Protein AF-A0A7S2Y1Q9-F1 (afdb_monomer_lite)

Radius of gyration: 19.97 Å; chains: 1; bounding box: 45×16×71 Å

Structure (mmCIF, N/CA/C/O backbone):
data_AF-A0A7S2Y1Q9-F1
#
_entry.id   AF-A0A7S2Y1Q9-F1
#
loop_
_atom_site.group_PDB
_atom_site.id
_atom_site.type_symbol
_atom_site.label_atom_id
_atom_site.label_alt_id
_atom_site.label_comp_id
_atom_site.label_asym_id
_atom_site.label_entity_id
_atom_site.label_seq_id
_atom_site.pdbx_PDB_ins_code
_atom_site.Cartn_x
_atom_site.Cartn_y
_atom_site.Cartn_z
_atom_site.occupancy
_atom_site.B_iso_or_equiv
_atom_site.auth_seq_id
_atom_site.auth_comp_id
_atom_site.auth_asym_id
_atom_site.auth_atom_id
_atom_site.pdbx_PDB_model_num
ATOM 1 N N . MET A 1 1 ? -6.108 5.272 -8.005 1.00 45.16 1 MET A N 1
ATOM 2 C CA . MET A 1 1 ? -6.676 5.327 -6.638 1.00 45.16 1 MET A CA 1
ATOM 3 C C . MET A 1 1 ? -7.245 3.971 -6.220 1.00 45.16 1 MET A C 1
ATOM 5 O O . MET A 1 1 ? -7.273 3.698 -5.030 1.00 45.16 1 MET A O 1
ATOM 9 N N . ASP A 1 2 ? -7.563 3.082 -7.168 1.00 56.47 2 ASP A N 1
ATOM 10 C CA . ASP A 1 2 ? -8.204 1.782 -6.901 1.00 56.47 2 ASP A CA 1
ATOM 11 C C . ASP A 1 2 ? -7.342 0.777 -6.127 1.00 56.47 2 ASP A C 1
ATOM 13 O O . ASP A 1 2 ? -7.858 0.022 -5.314 1.00 56.47 2 ASP A O 1
ATOM 17 N N . ARG A 1 3 ? -6.013 0.810 -6.292 1.00 63.16 3 ARG A N 1
ATOM 18 C CA . ARG A 1 3 ? -5.103 -0.105 -5.576 1.00 63.16 3 ARG A CA 1
ATOM 19 C C . ARG A 1 3 ? -5.053 0.155 -4.063 1.00 63.16 3 ARG A C 1
ATOM 21 O O . ARG A 1 3 ? -4.919 -0.774 -3.287 1.00 63.16 3 ARG A O 1
ATOM 28 N N . VAL A 1 4 ? -5.230 1.413 -3.649 1.00 66.00 4 VAL A N 1
ATOM 29 C CA . VAL A 1 4 ? -5.287 1.790 -2.225 1.00 66.00 4 VAL A CA 1
ATOM 30 C C . VAL A 1 4 ? -6.596 1.328 -1.597 1.00 66.00 4 VAL A C 1
ATOM 32 O O . VAL A 1 4 ? -6.603 0.888 -0.456 1.00 66.00 4 VAL A O 1
ATOM 35 N N . LEU A 1 5 ? -7.698 1.412 -2.345 1.00 70.25 5 LEU A N 1
ATOM 36 C CA . LEU A 1 5 ? -8.992 0.908 -1.894 1.00 70.25 5 LEU A CA 1
ATOM 37 C C . LEU A 1 5 ? -8.970 -0.618 -1.761 1.00 70.25 5 LEU A C 1
ATOM 39 O O . LEU A 1 5 ? -9.430 -1.118 -0.744 1.00 70.25 5 LEU A O 1
ATOM 43 N N . ALA A 1 6 ? -8.358 -1.330 -2.714 1.00 73.94 6 ALA A N 1
ATOM 44 C CA . ALA A 1 6 ? -8.174 -2.779 -2.637 1.00 73.94 6 ALA A CA 1
ATOM 45 C C . ALA A 1 6 ? -7.308 -3.203 -1.434 1.00 73.94 6 ALA A C 1
ATOM 47 O O . ALA A 1 6 ? -7.670 -4.136 -0.724 1.00 73.94 6 ALA A O 1
ATOM 48 N N . ASP A 1 7 ? -6.213 -2.488 -1.152 1.00 68.62 7 ASP A N 1
ATOM 49 C CA . ASP A 1 7 ? -5.373 -2.750 0.028 1.00 68.62 7 ASP A CA 1
ATOM 50 C C . ASP A 1 7 ? -6.114 -2.460 1.343 1.00 68.62 7 ASP A C 1
ATOM 52 O O . ASP A 1 7 ? -5.999 -3.214 2.310 1.00 68.62 7 ASP A O 1
ATOM 56 N N . VAL A 1 8 ? -6.894 -1.374 1.395 1.00 74.94 8 VAL A N 1
ATOM 57 C CA . VAL A 1 8 ? -7.740 -1.048 2.555 1.00 74.94 8 VAL A CA 1
ATOM 58 C C . VAL A 1 8 ? -8.822 -2.105 2.746 1.00 74.94 8 VAL A C 1
ATOM 60 O O . VAL A 1 8 ? -9.067 -2.518 3.872 1.00 74.94 8 VAL A O 1
ATOM 63 N N . GLU A 1 9 ? -9.457 -2.574 1.678 1.00 78.62 9 GLU A N 1
ATOM 64 C CA . GLU A 1 9 ? -10.486 -3.609 1.746 1.00 78.62 9 GLU A CA 1
ATOM 65 C C . GLU A 1 9 ? -9.900 -4.958 2.186 1.00 78.62 9 GLU A C 1
ATOM 67 O O . GLU A 1 9 ? -10.441 -5.589 3.092 1.00 78.62 9 GLU A O 1
ATOM 72 N N . ALA A 1 10 ? -8.740 -5.352 1.655 1.00 76.81 10 ALA A N 1
ATOM 73 C CA . ALA A 1 10 ? -8.049 -6.575 2.057 1.00 76.81 10 ALA A CA 1
ATOM 74 C C . ALA A 1 10 ? -7.586 -6.542 3.526 1.00 76.81 10 ALA A C 1
ATOM 76 O O . ALA A 1 10 ? -7.704 -7.536 4.241 1.00 76.81 10 ALA A O 1
ATOM 77 N N . ALA A 1 11 ? -7.071 -5.402 3.997 1.00 74.75 11 ALA A N 1
ATOM 78 C CA . ALA A 1 11 ? -6.527 -5.280 5.348 1.00 74.75 11 ALA A CA 1
ATOM 79 C C . ALA A 1 11 ? -7.579 -4.945 6.418 1.00 74.75 11 ALA A C 1
ATOM 81 O O . ALA A 1 11 ? -7.491 -5.424 7.549 1.00 74.75 11 ALA A O 1
ATOM 82 N N . CYS A 1 12 ? -8.552 -4.097 6.084 1.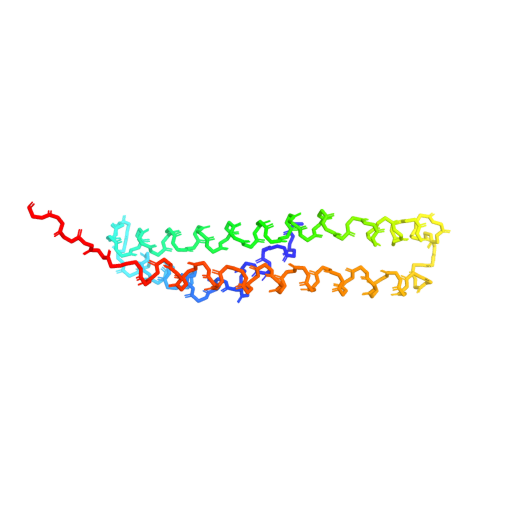00 82.56 12 CYS A N 1
ATOM 83 C CA . CYS A 1 12 ? -9.542 -3.554 7.014 1.00 82.56 12 CYS A CA 1
ATOM 84 C C . CYS A 1 12 ? -10.933 -4.188 6.842 1.00 82.56 12 CYS A C 1
ATOM 86 O O . CYS A 1 12 ? -11.825 -3.887 7.639 1.00 82.56 12 CYS A O 1
ATOM 88 N N . GLY A 1 13 ? -11.130 -5.070 5.851 1.00 83.00 13 GLY A N 1
ATOM 89 C CA . GLY A 1 13 ? -12.421 -5.668 5.486 1.00 83.00 13 GLY A CA 1
ATOM 90 C C . GLY A 1 13 ? -13.190 -6.252 6.669 1.00 83.00 13 GLY A C 1
ATOM 91 O O . GLY A 1 13 ? -14.349 -5.910 6.873 1.00 83.00 13 GLY A O 1
ATOM 92 N N . ASN A 1 14 ? -12.512 -6.994 7.548 1.00 81.69 14 ASN A N 1
ATOM 93 C CA . ASN A 1 14 ? -13.123 -7.561 8.757 1.00 81.69 14 ASN A CA 1
ATOM 94 C C . ASN A 1 14 ? -13.717 -6.509 9.716 1.00 81.69 14 ASN A C 1
ATOM 96 O O . ASN A 1 14 ? -14.696 -6.778 10.408 1.00 81.69 14 ASN A O 1
ATOM 100 N N . ILE A 1 15 ? -13.102 -5.327 9.831 1.00 80.62 15 ILE A N 1
ATOM 101 C CA . ILE A 1 15 ? -13.584 -4.249 10.714 1.00 80.62 15 ILE A CA 1
ATOM 102 C C . ILE A 1 15 ? -14.685 -3.454 9.997 1.00 80.62 15 ILE A C 1
ATOM 104 O O . ILE A 1 15 ? -15.651 -3.027 10.629 1.00 80.62 15 ILE A O 1
ATOM 108 N N . ILE A 1 16 ? -14.572 -3.312 8.672 1.00 84.62 16 ILE A N 1
ATOM 109 C CA . ILE A 1 16 ? -15.594 -2.706 7.811 1.00 84.62 16 ILE A CA 1
ATOM 110 C C . ILE A 1 16 ? -16.893 -3.520 7.860 1.00 84.62 16 ILE A C 1
ATOM 112 O O . ILE A 1 16 ? -17.958 -2.929 8.021 1.00 84.62 16 ILE A O 1
ATOM 116 N N . GLU A 1 17 ? -16.822 -4.849 7.768 1.00 85.94 17 GLU A N 1
ATOM 117 C CA . GLU A 1 17 ? -17.985 -5.738 7.892 1.00 85.94 17 GLU A CA 1
ATOM 118 C C . GLU A 1 17 ? -18.639 -5.610 9.267 1.00 85.94 17 GLU A C 1
ATOM 120 O O . GLU A 1 17 ? -19.819 -5.295 9.349 1.00 85.94 17 GLU A O 1
ATOM 125 N N . LYS A 1 18 ? -17.862 -5.684 10.354 1.00 84.75 18 LYS A N 1
ATOM 126 C CA . LYS A 1 18 ? -18.392 -5.474 11.714 1.00 84.75 18 LYS A CA 1
ATOM 127 C C . LYS A 1 18 ? -19.074 -4.119 11.881 1.00 84.75 18 LYS A C 1
ATOM 129 O O . LYS A 1 18 ? -20.069 -4.007 12.595 1.00 84.75 18 LYS A O 1
ATOM 134 N N . PHE A 1 19 ? -18.530 -3.073 11.262 1.00 82.81 19 PHE A N 1
ATOM 135 C CA . PHE A 1 19 ? -19.142 -1.751 11.285 1.00 82.81 19 PHE A CA 1
ATOM 136 C C . PHE A 1 19 ? -20.468 -1.720 10.512 1.00 82.81 19 PHE A C 1
ATOM 138 O O . PHE A 1 19 ? -21.439 -1.160 11.025 1.00 82.81 19 PHE A O 1
ATOM 145 N N . LYS A 1 20 ? -20.528 -2.347 9.328 1.00 85.19 20 LYS A N 1
ATOM 146 C CA . LYS A 1 20 ? -21.767 -2.504 8.549 1.00 85.19 20 LYS A CA 1
ATOM 147 C C . LYS A 1 20 ? -22.826 -3.254 9.355 1.00 85.19 20 LYS A C 1
ATOM 149 O O . LYS A 1 20 ? -23.899 -2.700 9.577 1.00 85.19 20 LYS A O 1
ATOM 154 N N . ASP A 1 21 ? -22.476 -4.413 9.907 1.00 86.38 21 ASP A N 1
ATOM 155 C CA . ASP A 1 21 ? -23.365 -5.230 10.739 1.00 86.38 21 ASP A CA 1
ATOM 156 C C . ASP A 1 21 ? -23.891 -4.444 11.948 1.00 86.38 21 ASP A C 1
ATOM 158 O O . ASP A 1 21 ? -25.061 -4.552 12.324 1.00 86.38 21 ASP A O 1
ATOM 162 N N . CYS A 1 22 ? -23.040 -3.609 12.554 1.00 83.00 22 CYS A N 1
ATOM 163 C CA . CYS A 1 22 ? -23.412 -2.764 13.686 1.00 83.00 22 CYS A CA 1
ATOM 164 C C . CYS A 1 22 ? -24.471 -1.722 13.306 1.00 83.00 22 CYS A C 1
ATOM 166 O O . CYS A 1 22 ? -25.419 -1.516 14.066 1.00 83.00 22 CYS A O 1
ATOM 168 N N . ILE A 1 23 ? -24.326 -1.071 12.148 1.00 82.38 23 ILE A N 1
ATOM 169 C CA . ILE A 1 23 ? -25.298 -0.086 11.655 1.00 82.38 23 ILE A CA 1
ATOM 170 C C . ILE A 1 23 ? -26.612 -0.774 11.277 1.00 82.38 23 ILE A C 1
ATOM 17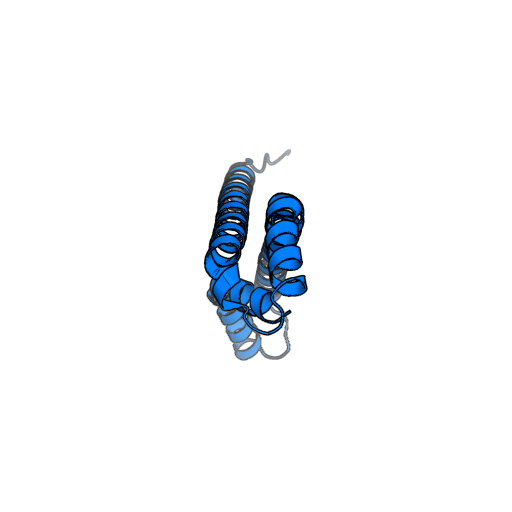2 O O . ILE A 1 23 ? -27.683 -0.297 11.652 1.00 82.38 23 ILE A O 1
ATOM 176 N N . GLU A 1 24 ? -26.531 -1.902 10.571 1.00 83.69 24 GLU A N 1
ATOM 177 C CA . GLU A 1 24 ? -27.700 -2.668 10.133 1.00 83.69 24 GLU A CA 1
ATOM 178 C C . GLU A 1 24 ? -28.511 -3.201 11.322 1.00 83.69 24 GLU A C 1
ATOM 180 O O . GLU A 1 24 ? -29.740 -3.134 11.316 1.00 83.69 24 GLU A O 1
ATOM 185 N N . SER A 1 25 ? -27.835 -3.643 12.386 1.00 78.69 25 SER A N 1
ATOM 186 C CA . SER A 1 25 ? -28.478 -4.229 13.570 1.00 78.69 25 SER A CA 1
ATOM 187 C C . SER A 1 25 ? -29.063 -3.203 14.547 1.00 78.69 25 SER A C 1
ATOM 189 O O . SER A 1 25 ? -29.967 -3.541 15.309 1.00 78.69 25 SER A O 1
ATOM 191 N N . ASN A 1 26 ? -28.559 -1.962 14.573 1.00 66.00 26 ASN A N 1
ATOM 192 C CA . ASN A 1 26 ? -28.973 -0.952 15.563 1.00 66.00 26 ASN A CA 1
ATOM 193 C C . ASN A 1 26 ? -29.928 0.118 15.011 1.00 66.00 26 ASN A C 1
ATOM 195 O O . ASN A 1 26 ? -30.362 0.996 15.767 1.00 66.00 26 ASN A O 1
ATOM 199 N N . GLY A 1 27 ? -30.260 0.074 13.714 1.00 59.94 27 GLY A N 1
ATOM 200 C CA . GLY A 1 27 ? -30.929 1.188 13.039 1.00 59.94 27 GLY A CA 1
ATOM 201 C C . GLY A 1 27 ? -30.109 2.481 13.167 1.00 59.94 27 GLY A C 1
ATOM 202 O O . GLY A 1 27 ? -29.022 2.493 13.731 1.00 59.94 27 GLY A O 1
ATOM 203 N N . ASN A 1 28 ? -30.617 3.618 12.691 1.00 57.69 28 ASN A N 1
ATOM 204 C CA . ASN A 1 28 ? -29.905 4.914 12.724 1.00 57.69 28 ASN A CA 1
ATOM 205 C C . ASN A 1 28 ? -29.439 5.416 14.117 1.00 57.69 28 ASN A C 1
ATOM 207 O O . ASN A 1 28 ? -28.839 6.487 14.227 1.00 57.69 28 ASN A O 1
ATOM 211 N N . THR A 1 29 ? -29.698 4.677 15.193 1.00 59.19 29 THR A N 1
ATOM 212 C CA . THR A 1 29 ? -29.105 4.880 16.511 1.00 59.19 29 THR A CA 1
ATOM 213 C C . THR A 1 29 ? -27.644 4.428 16.499 1.00 59.19 29 THR A C 1
ATOM 215 O O . THR A 1 29 ? -27.346 3.243 16.615 1.00 59.19 29 THR A O 1
ATOM 218 N N . MET A 1 30 ? -26.708 5.381 16.388 1.00 59.94 30 MET A N 1
ATOM 219 C CA . MET A 1 30 ? -25.275 5.117 16.567 1.00 59.94 30 MET A CA 1
ATOM 220 C C . MET A 1 30 ? -25.005 4.645 18.001 1.00 59.94 30 MET A C 1
ATOM 222 O O . MET A 1 30 ? -24.709 5.439 18.897 1.00 59.94 30 MET A O 1
ATOM 226 N N . ALA A 1 31 ? -25.120 3.338 18.234 1.00 66.06 31 ALA A N 1
ATOM 227 C CA . ALA A 1 31 ? -24.654 2.714 19.457 1.00 66.06 31 ALA A CA 1
ATOM 228 C C . ALA A 1 31 ? -23.169 3.060 19.642 1.00 66.06 31 ALA A C 1
ATOM 230 O O . ALA A 1 31 ? -22.412 3.124 18.670 1.00 66.06 31 ALA A O 1
ATOM 231 N N . LYS A 1 32 ? -22.732 3.274 20.892 1.00 71.81 32 LYS A N 1
ATOM 232 C CA . LYS A 1 32 ? -21.322 3.574 21.221 1.00 71.81 32 LYS A CA 1
ATOM 233 C C . LYS A 1 32 ? -20.344 2.592 20.560 1.00 71.81 32 LYS A C 1
ATOM 235 O O . LYS A 1 32 ? -19.231 2.974 20.211 1.00 71.81 32 LYS A O 1
ATOM 240 N N . GLU A 1 33 ? -20.795 1.360 20.352 1.00 69.81 33 GLU A N 1
ATOM 241 C CA . GLU A 1 33 ? -20.053 0.305 19.674 1.00 69.81 33 GLU A CA 1
ATOM 242 C C . GLU A 1 33 ? -19.816 0.591 18.183 1.00 69.81 33 GLU A C 1
ATOM 244 O O . GLU A 1 33 ? -18.700 0.423 17.696 1.00 69.81 33 GLU A O 1
ATOM 249 N N . CYS A 1 34 ? -20.808 1.122 17.461 1.00 78.38 34 CYS A N 1
ATOM 250 C CA . CYS A 1 34 ? -20.640 1.485 16.053 1.00 78.38 34 CYS A CA 1
ATOM 251 C C . CYS A 1 34 ? -19.718 2.705 15.898 1.00 78.38 34 CYS A C 1
ATOM 253 O O . CYS A 1 34 ? -18.948 2.776 14.946 1.00 78.38 34 CYS A O 1
ATOM 255 N N . GLU A 1 35 ? -19.732 3.646 16.849 1.00 79.56 35 GLU A N 1
ATOM 256 C CA . GLU A 1 35 ? -18.772 4.763 16.882 1.00 79.56 35 GLU A CA 1
ATOM 257 C C . GLU A 1 35 ? -17.331 4.290 17.152 1.00 79.56 35 GLU A C 1
ATOM 259 O O . GLU A 1 35 ? -16.386 4.822 16.565 1.00 79.56 35 GLU A O 1
ATOM 264 N N . ARG A 1 36 ? -17.142 3.255 17.983 1.00 81.56 36 ARG A N 1
ATOM 265 C CA . ARG A 1 36 ? -15.831 2.611 18.170 1.00 81.56 36 ARG A CA 1
ATOM 266 C C . ARG A 1 36 ? -15.343 1.971 16.869 1.00 81.56 36 ARG A C 1
ATOM 268 O O . ARG A 1 36 ? -14.240 2.274 16.423 1.00 81.56 36 ARG A O 1
ATOM 275 N N . LEU A 1 37 ? -16.187 1.162 16.229 1.00 80.12 37 LEU A N 1
ATOM 276 C CA . LEU A 1 37 ? -15.865 0.488 14.967 1.00 80.12 37 LEU A CA 1
ATOM 277 C C . LEU A 1 37 ? -15.588 1.484 13.832 1.00 80.12 37 LEU A C 1
ATOM 279 O O . LEU A 1 37 ? -14.634 1.309 13.081 1.00 80.12 37 LEU A O 1
ATOM 283 N N . LYS A 1 38 ? -16.336 2.588 13.756 1.00 80.12 38 LYS A N 1
ATOM 284 C CA . LYS A 1 38 ? -16.085 3.688 12.812 1.00 80.12 38 LYS A CA 1
ATOM 285 C C . LYS A 1 38 ? -14.690 4.295 12.977 1.00 80.12 38 LYS A C 1
ATOM 287 O O . LYS A 1 38 ? -14.016 4.559 11.982 1.00 80.12 38 LYS A O 1
ATOM 292 N N . LYS A 1 39 ? -14.244 4.518 14.219 1.00 82.31 39 LYS A N 1
ATOM 293 C CA . LYS A 1 39 ? -12.888 5.020 14.499 1.00 82.31 39 LYS A CA 1
ATOM 294 C C . LYS A 1 39 ? -11.815 4.007 14.116 1.00 82.31 39 LYS A C 1
ATOM 296 O O . LYS A 1 39 ? -10.793 4.410 13.572 1.00 82.31 39 LYS A O 1
ATOM 301 N N . GLU A 1 40 ? -12.056 2.721 14.352 1.00 81.06 40 GLU A N 1
ATOM 302 C CA . GLU A 1 40 ? -11.133 1.649 13.959 1.00 81.06 40 GLU A CA 1
ATOM 303 C C . GLU A 1 40 ? -11.019 1.513 12.435 1.00 81.06 40 GLU A C 1
ATOM 305 O O . GLU A 1 40 ? -9.907 1.405 11.921 1.00 81.06 40 GLU A O 1
ATOM 310 N N . VAL A 1 41 ? -12.131 1.613 11.695 1.00 82.56 41 VAL A N 1
ATOM 311 C CA . VAL A 1 41 ? -12.113 1.676 10.221 1.00 82.56 41 VAL A CA 1
ATOM 312 C C . VAL A 1 41 ? -11.322 2.895 9.742 1.00 82.56 41 VAL A C 1
ATOM 314 O O . VAL A 1 41 ? -10.474 2.763 8.861 1.00 82.56 41 VAL A O 1
ATOM 317 N N . GLY A 1 42 ? -11.561 4.068 10.341 1.00 79.19 42 GLY A N 1
ATOM 318 C CA . GLY A 1 42 ? -10.849 5.303 10.004 1.00 79.19 42 GLY A CA 1
ATOM 319 C C . GLY A 1 42 ? -9.339 5.194 10.222 1.00 79.19 42 GLY A C 1
ATOM 320 O O . GLY A 1 42 ? -8.569 5.482 9.311 1.00 79.19 42 GLY A O 1
ATOM 321 N N . GLN A 1 43 ? -8.912 4.705 11.389 1.00 81.69 43 GLN A N 1
ATOM 322 C CA . GLN A 1 43 ? -7.493 4.512 11.702 1.00 81.69 43 GLN A CA 1
ATOM 323 C C . GLN A 1 43 ? -6.834 3.488 10.780 1.00 81.69 43 GLN A C 1
ATOM 325 O O . GLN A 1 43 ? -5.758 3.752 10.249 1.00 81.69 43 GLN A O 1
ATOM 330 N N . CYS A 1 44 ? -7.496 2.355 10.536 1.00 77.94 44 CYS A N 1
ATOM 331 C CA . CYS A 1 44 ? -6.974 1.338 9.631 1.00 77.94 44 CYS A CA 1
ATOM 332 C C . CYS A 1 44 ? -6.771 1.918 8.223 1.00 77.94 44 CYS A C 1
ATOM 334 O O . CYS A 1 44 ? -5.686 1.802 7.655 1.00 77.94 44 CYS A O 1
ATOM 336 N N . ALA A 1 45 ? -7.768 2.627 7.686 1.00 78.06 45 ALA A N 1
ATOM 337 C CA . ALA A 1 45 ? -7.666 3.261 6.375 1.00 78.06 45 ALA A CA 1
ATOM 338 C C .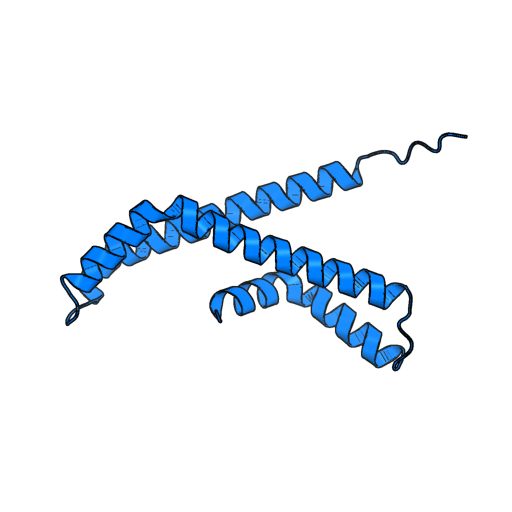 ALA A 1 45 ? -6.559 4.334 6.318 1.00 78.06 45 ALA A C 1
ATOM 340 O O . ALA A 1 45 ? -5.796 4.379 5.351 1.00 78.06 45 ALA A O 1
ATOM 341 N N . GLU A 1 46 ? -6.429 5.173 7.349 1.00 79.38 46 GLU A N 1
ATOM 342 C CA . GLU A 1 46 ? -5.386 6.204 7.431 1.00 79.38 46 GLU A CA 1
ATOM 343 C C . GLU A 1 46 ? -3.975 5.608 7.446 1.00 79.38 46 GLU A C 1
ATOM 345 O O . GLU A 1 46 ? -3.097 6.088 6.722 1.00 79.38 46 GLU A O 1
ATOM 350 N N . GLU A 1 47 ? -3.757 4.536 8.207 1.00 78.38 47 GLU A N 1
ATOM 351 C CA . GLU A 1 47 ? -2.474 3.831 8.259 1.00 78.38 47 GLU A CA 1
ATOM 352 C C . GLU A 1 47 ? -2.102 3.232 6.896 1.00 78.38 47 GLU A C 1
ATOM 354 O O . GLU A 1 47 ? -0.947 3.330 6.469 1.00 78.38 47 GLU A O 1
ATOM 359 N N . ARG A 1 48 ? -3.078 2.690 6.154 1.00 75.44 48 ARG A N 1
ATOM 360 C CA . ARG A 1 48 ? -2.850 2.164 4.796 1.00 75.44 48 ARG A CA 1
ATOM 361 C C . ARG A 1 48 ? -2.509 3.262 3.802 1.00 75.44 48 ARG A C 1
ATOM 363 O O . ARG A 1 48 ? -1.539 3.142 3.055 1.00 75.44 48 ARG A O 1
ATOM 370 N N . VAL A 1 49 ? -3.239 4.373 3.839 1.00 77.31 49 VAL A N 1
ATOM 371 C CA . VAL A 1 49 ? -2.940 5.539 2.998 1.00 77.31 49 VAL A CA 1
ATOM 372 C C . VAL A 1 49 ? -1.550 6.101 3.321 1.00 77.31 49 VAL A C 1
ATOM 374 O O . VAL A 1 49 ? -0.820 6.495 2.408 1.00 77.31 49 VAL A O 1
ATOM 377 N N . ALA A 1 50 ? -1.150 6.119 4.595 1.00 77.69 50 ALA A N 1
ATOM 378 C CA . ALA A 1 50 ? 0.185 6.541 5.006 1.00 77.69 50 ALA A CA 1
ATOM 379 C C . ALA A 1 50 ? 1.276 5.586 4.494 1.00 77.69 50 ALA A C 1
ATOM 381 O O . ALA A 1 50 ? 2.267 6.057 3.937 1.00 77.69 50 ALA A O 1
ATOM 382 N N . ALA A 1 51 ? 1.085 4.268 4.600 1.00 74.50 51 ALA A N 1
ATOM 383 C CA . ALA A 1 51 ? 2.029 3.271 4.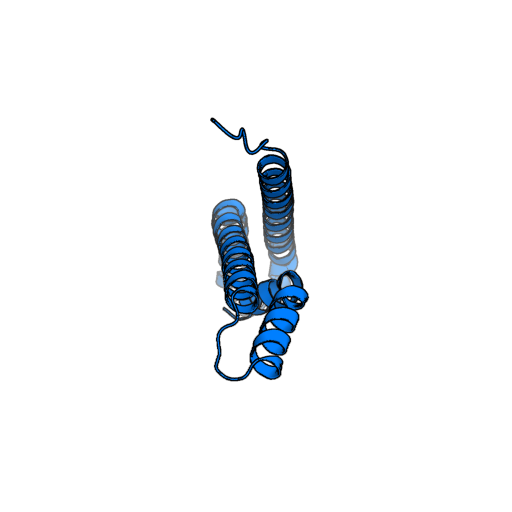088 1.00 74.50 51 ALA A CA 1
ATOM 384 C C . ALA A 1 51 ? 2.235 3.389 2.566 1.00 74.50 51 ALA A C 1
ATOM 386 O O . ALA A 1 51 ? 3.369 3.345 2.081 1.00 74.50 51 ALA A O 1
ATOM 387 N N . VAL A 1 52 ? 1.163 3.638 1.806 1.00 74.25 52 VAL A N 1
ATOM 388 C CA . VAL A 1 52 ? 1.249 3.880 0.355 1.00 74.25 52 VAL A CA 1
ATOM 389 C C . VAL A 1 52 ? 1.985 5.189 0.044 1.00 74.25 52 VAL A C 1
ATOM 391 O O . VAL A 1 52 ? 2.827 5.236 -0.850 1.00 74.25 52 VAL A O 1
ATOM 394 N N . LYS A 1 53 ? 1.732 6.265 0.798 1.00 79.56 53 LYS A N 1
ATOM 395 C CA . LYS A 1 53 ? 2.467 7.531 0.623 1.00 79.56 53 LYS A CA 1
ATOM 396 C C . LYS A 1 53 ? 3.956 7.378 0.941 1.00 79.56 53 LYS A C 1
ATOM 398 O O . LYS A 1 53 ? 4.793 7.889 0.203 1.00 79.56 53 LYS A O 1
ATOM 403 N N . ILE A 1 54 ? 4.293 6.670 2.018 1.00 83.25 54 ILE A N 1
ATOM 404 C CA . ILE A 1 54 ? 5.682 6.449 2.437 1.00 83.25 54 ILE A CA 1
ATOM 405 C C . ILE A 1 54 ? 6.414 5.564 1.427 1.00 83.25 54 ILE A C 1
ATOM 407 O O . ILE A 1 54 ? 7.543 5.884 1.059 1.00 83.25 54 ILE A O 1
ATOM 411 N N . SER A 1 55 ? 5.786 4.488 0.947 1.00 81.44 55 SER A N 1
ATOM 412 C CA . SER A 1 55 ? 6.377 3.625 -0.082 1.00 81.44 55 SER A CA 1
ATOM 413 C C . SER A 1 55 ? 6.606 4.379 -1.391 1.00 81.44 55 SER A C 1
ATOM 415 O O . SER A 1 55 ? 7.685 4.259 -1.962 1.00 81.44 55 SER A O 1
ATOM 417 N N . ALA A 1 56 ? 5.682 5.247 -1.816 1.00 80.31 56 ALA A N 1
ATOM 418 C CA . ALA A 1 56 ? 5.875 6.093 -2.996 1.00 80.31 56 ALA A CA 1
ATOM 419 C C . ALA A 1 56 ? 7.087 7.037 -2.870 1.00 80.31 56 ALA A C 1
ATOM 421 O O . ALA A 1 56 ? 7.832 7.211 -3.832 1.00 80.31 56 ALA A O 1
ATOM 422 N N . VAL A 1 57 ? 7.320 7.612 -1.683 1.00 86.94 57 VAL A N 1
ATOM 423 C CA . VAL A 1 57 ? 8.502 8.452 -1.418 1.00 86.94 57 VAL A CA 1
ATOM 424 C C . VAL A 1 57 ? 9.776 7.606 -1.367 1.00 86.94 57 VAL A C 1
ATOM 426 O O . VAL A 1 57 ? 10.754 7.919 -2.041 1.00 86.94 57 VAL A O 1
ATOM 429 N N . LYS A 1 58 ? 9.773 6.506 -0.604 1.00 89.31 58 LYS A N 1
ATOM 430 C CA . LYS A 1 58 ? 10.944 5.631 -0.422 1.00 89.31 58 LYS A CA 1
ATOM 431 C C . LYS A 1 58 ? 11.387 4.988 -1.740 1.00 89.31 58 LYS A C 1
ATOM 433 O O . LYS A 1 58 ? 12.581 4.870 -1.998 1.00 89.31 58 LYS A O 1
ATOM 438 N N . CYS A 1 59 ? 10.429 4.607 -2.577 1.00 91.88 59 CYS A N 1
ATOM 439 C CA . CYS A 1 59 ? 10.665 3.942 -3.852 1.00 91.88 59 CYS A CA 1
ATOM 440 C C . CYS A 1 59 ? 10.746 4.905 -5.038 1.00 91.88 59 CYS A C 1
ATOM 442 O O . CYS A 1 59 ? 10.843 4.447 -6.175 1.00 91.88 59 CYS A O 1
ATOM 444 N N . GLN A 1 60 ? 10.764 6.224 -4.810 1.00 91.94 60 GLN A N 1
ATOM 445 C CA . GLN A 1 60 ? 10.878 7.215 -5.882 1.00 91.94 60 GLN A CA 1
ATOM 446 C C . GLN A 1 60 ? 12.026 6.913 -6.873 1.00 91.94 60 GLN A C 1
ATOM 448 O O . GLN A 1 60 ? 11.770 6.993 -8.075 1.00 91.94 60 GLN A O 1
ATOM 453 N N . PRO A 1 61 ? 13.245 6.513 -6.447 1.00 93.69 61 PRO A N 1
ATOM 454 C CA . PRO A 1 61 ? 14.332 6.247 -7.392 1.00 93.69 61 PRO A CA 1
ATOM 455 C C . PRO A 1 61 ? 14.015 5.108 -8.372 1.00 93.69 61 PRO A C 1
ATOM 457 O O . PRO A 1 61 ? 14.252 5.235 -9.569 1.00 93.69 61 PRO A O 1
ATOM 460 N N . VAL A 1 62 ? 13.427 4.007 -7.892 1.00 90.88 62 VAL A N 1
ATOM 461 C CA . VAL A 1 62 ? 13.076 2.859 -8.750 1.00 90.88 62 VAL A CA 1
ATOM 462 C C . VAL A 1 62 ? 11.825 3.127 -9.589 1.00 90.88 62 VAL A C 1
ATOM 464 O O . VAL A 1 62 ? 11.738 2.664 -10.725 1.00 90.88 62 VAL A O 1
ATOM 467 N N . ILE A 1 63 ? 10.896 3.942 -9.077 1.00 88.25 63 ILE A N 1
ATOM 468 C CA . ILE A 1 63 ? 9.741 4.442 -9.834 1.00 88.25 63 ILE A CA 1
ATOM 469 C C . ILE A 1 63 ? 10.217 5.295 -11.017 1.00 88.25 63 ILE A C 1
ATOM 471 O O . ILE A 1 63 ? 9.732 5.109 -12.131 1.00 88.25 63 ILE A O 1
ATOM 475 N N . GLN A 1 64 ? 11.189 6.190 -10.809 1.00 92.56 64 GLN A N 1
ATOM 476 C CA . GLN A 1 64 ? 11.753 7.020 -11.878 1.00 92.56 64 GLN A CA 1
ATOM 477 C C . GLN A 1 64 ? 12.428 6.173 -12.958 1.00 92.56 64 GLN A C 1
ATOM 479 O O . GLN A 1 64 ? 12.183 6.391 -14.140 1.00 92.56 64 GLN A O 1
ATOM 484 N N . VAL A 1 65 ? 13.197 5.152 -12.573 1.00 93.44 65 VAL A N 1
ATOM 485 C CA . VAL A 1 65 ? 13.834 4.231 -13.528 1.00 93.44 65 VAL A CA 1
ATOM 486 C C . VAL A 1 65 ? 12.797 3.498 -14.391 1.00 93.44 65 VAL A C 1
ATOM 488 O O . VAL A 1 65 ? 12.980 3.368 -15.603 1.00 93.44 65 VAL A O 1
ATOM 491 N N . TYR A 1 66 ? 11.682 3.058 -13.803 1.00 91.31 66 TYR A N 1
ATOM 492 C CA . TYR A 1 66 ? 10.581 2.462 -14.563 1.00 91.31 66 TYR A CA 1
ATOM 493 C C . TYR A 1 66 ? 9.895 3.474 -15.490 1.00 91.31 66 TYR A C 1
ATOM 495 O O . TYR A 1 66 ? 9.687 3.186 -16.670 1.00 91.31 66 TYR A O 1
ATOM 503 N N . GLN A 1 67 ? 9.604 4.680 -14.998 1.00 88.81 67 GLN A N 1
ATOM 504 C CA . GLN A 1 67 ? 8.995 5.749 -15.796 1.00 88.81 67 GLN A CA 1
ATOM 505 C C . GLN A 1 67 ? 9.869 6.159 -16.984 1.00 88.81 67 GLN A C 1
ATOM 507 O O . GLN A 1 67 ? 9.362 6.332 -18.092 1.00 88.81 67 GLN A O 1
ATOM 512 N N . GLU A 1 68 ? 11.181 6.270 -16.785 1.00 93.69 68 GLU A N 1
ATOM 513 C CA . GLU A 1 68 ? 12.134 6.519 -17.864 1.00 93.69 68 GLU A CA 1
ATOM 514 C C . GLU A 1 68 ? 12.169 5.379 -18.879 1.00 93.69 68 GLU A C 1
ATOM 516 O O . GLU A 1 68 ? 12.299 5.624 -20.078 1.00 93.69 68 GLU A O 1
ATOM 521 N N . CYS A 1 69 ? 12.055 4.131 -18.423 1.00 92.06 69 CYS A N 1
ATOM 522 C CA . CYS A 1 69 ? 11.999 2.998 -19.331 1.00 92.06 69 CYS A CA 1
ATOM 523 C C . CYS A 1 69 ? 10.741 3.056 -20.206 1.00 92.06 69 CYS A C 1
ATOM 525 O O . CYS A 1 69 ? 10.851 2.926 -21.426 1.00 92.06 69 CYS A O 1
ATOM 527 N N . ILE A 1 70 ? 9.569 3.310 -19.613 1.00 92.06 70 ILE A N 1
ATOM 528 C CA . ILE A 1 70 ? 8.309 3.421 -20.361 1.00 92.06 70 ILE A CA 1
ATOM 529 C C . ILE A 1 70 ? 8.346 4.609 -21.321 1.00 92.06 70 ILE A C 1
ATOM 531 O O . ILE A 1 70 ? 7.900 4.479 -22.458 1.00 92.06 70 ILE A O 1
ATOM 535 N N . SER A 1 71 ? 8.896 5.756 -20.908 1.00 90.56 71 SER A N 1
ATOM 536 C CA . SER A 1 71 ? 8.966 6.929 -21.787 1.00 90.56 71 SER A CA 1
ATOM 537 C C . SER A 1 71 ? 9.846 6.672 -23.014 1.00 90.56 71 SER A C 1
ATOM 539 O O . SER A 1 71 ? 9.521 7.128 -24.109 1.00 90.56 71 SER A O 1
ATOM 541 N N . LYS A 1 72 ? 10.915 5.880 -22.853 1.00 92.25 72 LYS A N 1
ATOM 542 C CA . LYS A 1 72 ? 11.821 5.463 -23.935 1.00 92.25 72 LYS A CA 1
ATOM 543 C C . LYS A 1 72 ? 11.284 4.292 -24.768 1.00 92.25 72 LYS A C 1
ATOM 545 O O . LYS A 1 72 ? 11.697 4.137 -25.912 1.00 92.25 72 LYS A O 1
ATOM 550 N N . ASN A 1 73 ? 10.380 3.474 -24.223 1.00 90.31 73 ASN A N 1
ATOM 551 C CA . ASN A 1 73 ? 9.852 2.259 -24.857 1.00 90.31 73 ASN A CA 1
ATOM 552 C C . ASN A 1 73 ? 8.313 2.256 -24.908 1.00 90.31 73 ASN A C 1
ATOM 554 O O . ASN A 1 73 ? 7.680 1.230 -24.667 1.00 90.31 73 ASN A O 1
ATOM 558 N N . SER A 1 74 ? 7.695 3.393 -25.235 1.00 81.75 74 SER A N 1
ATOM 559 C CA . SER A 1 74 ? 6.233 3.573 -25.189 1.00 81.75 74 SER A CA 1
ATOM 560 C C . SER A 1 74 ? 5.450 2.585 -26.065 1.00 81.75 74 SER A C 1
ATOM 562 O O . SER A 1 74 ? 4.329 2.219 -25.721 1.00 81.75 74 SER A O 1
ATOM 564 N N . SER A 1 75 ? 6.054 2.101 -27.155 1.00 85.50 75 SER A N 1
ATOM 565 C CA . SER A 1 75 ? 5.472 1.091 -28.051 1.00 85.50 75 SER A CA 1
ATOM 566 C C . SER A 1 75 ? 5.770 -0.360 -27.646 1.00 85.50 75 SER A C 1
ATOM 568 O O . SER A 1 75 ? 5.228 -1.277 -28.254 1.00 85.50 75 SER A O 1
ATOM 570 N N . ASN A 1 76 ? 6.660 -0.594 -26.674 1.00 84.50 76 ASN A N 1
ATOM 571 C CA . ASN A 1 76 ? 7.035 -1.932 -26.209 1.00 84.50 76 ASN A CA 1
ATOM 572 C C . ASN A 1 76 ? 7.417 -1.902 -24.718 1.00 84.50 76 ASN A C 1
ATOM 574 O O . ASN A 1 76 ? 8.593 -1.958 -24.348 1.00 84.50 76 ASN A O 1
ATOM 578 N N . MET A 1 77 ? 6.395 -1.798 -23.869 1.00 77.75 77 MET A N 1
ATOM 579 C CA . MET A 1 77 ? 6.552 -1.700 -22.415 1.00 77.75 77 MET A CA 1
ATOM 580 C C . MET A 1 77 ? 7.040 -3.008 -21.772 1.00 77.75 77 MET A C 1
ATOM 582 O O . MET A 1 77 ? 7.574 -2.963 -20.668 1.00 77.75 77 MET A O 1
ATOM 586 N N . GLU A 1 78 ? 6.930 -4.156 -22.454 1.00 87.75 78 GLU A N 1
ATOM 587 C CA . GLU A 1 78 ? 7.453 -5.450 -21.973 1.00 87.75 78 GLU A CA 1
ATOM 588 C C . GLU A 1 78 ? 8.972 -5.406 -21.761 1.00 87.75 78 GLU A C 1
ATOM 590 O O . GLU A 1 78 ? 9.506 -6.046 -20.860 1.00 87.75 78 GLU A O 1
ATOM 595 N N . ARG A 1 79 ? 9.684 -4.549 -22.505 1.00 90.62 79 ARG A N 1
ATOM 596 C CA . ARG A 1 79 ? 11.120 -4.300 -22.289 1.00 90.62 79 ARG A CA 1
ATOM 597 C C . ARG A 1 79 ? 11.444 -3.700 -20.921 1.00 90.62 79 ARG A C 1
ATOM 599 O O . ARG A 1 79 ? 12.606 -3.710 -20.523 1.00 90.62 79 ARG A O 1
ATOM 606 N N . CYS A 1 80 ? 10.4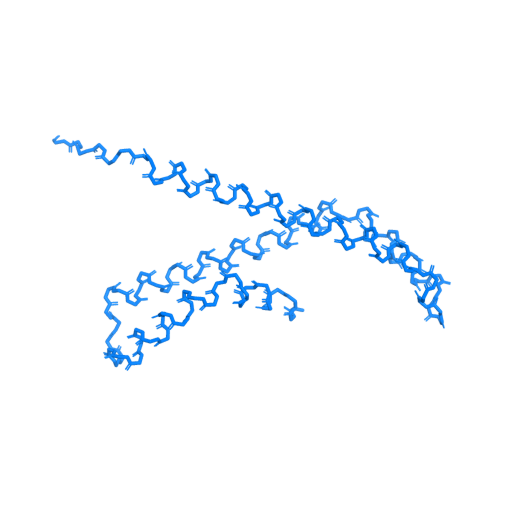37 -3.178 -20.227 1.00 91.56 80 CYS A N 1
ATOM 607 C CA . CYS A 1 80 ? 10.559 -2.577 -18.910 1.00 91.56 80 CYS A CA 1
ATOM 608 C C . CYS A 1 80 ? 10.173 -3.529 -17.774 1.00 91.56 80 CYS A C 1
ATOM 610 O O . CYS A 1 80 ? 10.054 -3.076 -16.639 1.00 91.56 80 CYS A O 1
ATOM 612 N N . GLU A 1 81 ? 9.975 -4.824 -18.043 1.00 90.50 81 GLU A N 1
ATOM 613 C CA . GLU A 1 81 ? 9.568 -5.819 -17.041 1.00 90.50 81 GLU A CA 1
ATOM 614 C C . GLU A 1 81 ? 10.518 -5.871 -15.834 1.00 90.50 81 GLU A C 1
ATOM 616 O O . GLU A 1 81 ? 10.078 -5.976 -14.692 1.00 90.50 81 GLU A O 1
ATOM 621 N N . GLN A 1 82 ? 11.824 -5.724 -16.053 1.00 92.00 82 GLN A N 1
ATOM 622 C CA . GLN A 1 82 ? 12.803 -5.733 -14.962 1.00 92.00 82 GLN A CA 1
ATOM 623 C C . GLN A 1 82 ? 12.643 -4.513 -14.039 1.00 92.00 82 GLN A C 1
ATOM 625 O O . GLN A 1 82 ? 12.697 -4.636 -12.816 1.00 92.00 82 GLN A O 1
ATOM 630 N N . GLN A 1 83 ? 12.393 -3.333 -14.610 1.00 90.12 83 GLN A N 1
ATOM 631 C CA . GLN A 1 83 ? 12.114 -2.102 -13.863 1.00 90.12 83 GLN A CA 1
ATOM 632 C C . GLN A 1 83 ? 10.729 -2.165 -13.193 1.00 90.12 83 GLN A C 1
ATOM 634 O O . GLN A 1 83 ? 10.582 -1.735 -12.051 1.00 90.12 83 GLN A O 1
ATOM 639 N N . LEU A 1 84 ? 9.779 -2.802 -13.885 1.00 85.56 84 LEU A N 1
ATOM 640 C CA . LEU A 1 84 ? 8.595 -3.510 -13.399 1.00 85.56 84 LEU A CA 1
ATOM 641 C C . LEU A 1 84 ? 8.743 -4.067 -11.985 1.00 85.56 84 LEU A C 1
ATOM 643 O O . LEU A 1 84 ? 8.245 -3.539 -10.985 1.00 85.56 84 LEU A O 1
ATOM 647 N N . LEU A 1 85 ? 9.450 -5.189 -11.960 1.00 89.69 85 LEU A N 1
ATOM 648 C CA . LEU A 1 85 ? 9.662 -6.035 -10.799 1.00 89.69 85 LEU A CA 1
ATOM 649 C C . LEU A 1 85 ? 10.451 -5.306 -9.711 1.00 89.69 85 LEU A C 1
ATOM 651 O O . LEU A 1 85 ? 10.109 -5.411 -8.538 1.00 89.69 85 LEU A O 1
ATOM 655 N N . ALA A 1 86 ? 11.463 -4.517 -10.081 1.00 90.00 86 ALA A N 1
ATOM 656 C CA . ALA A 1 86 ? 12.237 -3.731 -9.122 1.00 90.00 86 ALA A CA 1
ATOM 657 C C . ALA A 1 86 ? 11.377 -2.682 -8.394 1.00 90.00 86 ALA A C 1
ATOM 659 O O . ALA A 1 86 ? 11.478 -2.531 -7.174 1.00 90.00 86 ALA A O 1
ATOM 660 N N . MET A 1 87 ? 10.503 -1.981 -9.124 1.00 88.31 87 MET A N 1
ATOM 661 C CA . MET A 1 87 ? 9.553 -1.036 -8.539 1.00 88.31 87 MET A CA 1
ATOM 662 C C . MET A 1 87 ? 8.547 -1.756 -7.633 1.00 88.31 87 MET A C 1
ATOM 664 O O . MET A 1 87 ? 8.336 -1.318 -6.502 1.00 88.31 87 MET A O 1
ATOM 668 N N . ALA A 1 88 ? 7.952 -2.854 -8.109 1.00 83.94 88 ALA A N 1
ATOM 669 C CA . ALA A 1 88 ? 6.974 -3.631 -7.350 1.00 83.94 88 ALA A CA 1
ATOM 670 C C . ALA A 1 88 ? 7.568 -4.169 -6.039 1.00 83.94 88 ALA A C 1
ATOM 672 O O . ALA A 1 88 ? 7.033 -3.885 -4.971 1.00 83.94 88 ALA A O 1
ATOM 673 N N . ASN A 1 89 ? 8.740 -4.808 -6.101 1.00 89.75 89 ASN A N 1
ATOM 674 C CA . ASN A 1 89 ? 9.439 -5.325 -4.924 1.00 89.75 89 ASN A CA 1
ATOM 675 C C . ASN A 1 89 ? 9.747 -4.230 -3.898 1.00 89.75 89 ASN A C 1
ATOM 677 O O . ASN A 1 89 ? 9.634 -4.463 -2.693 1.00 89.75 89 ASN A O 1
ATOM 681 N N . CYS A 1 90 ? 10.138 -3.033 -4.348 1.00 88.88 90 CYS A N 1
ATOM 682 C CA . CYS A 1 90 ? 10.381 -1.922 -3.433 1.00 88.88 90 CYS A CA 1
ATOM 683 C C . CYS A 1 90 ? 9.098 -1.498 -2.714 1.00 88.88 90 CYS A C 1
ATOM 685 O O . CYS A 1 90 ? 9.119 -1.301 -1.498 1.00 88.88 90 CYS A O 1
ATOM 687 N N . ILE A 1 91 ? 7.995 -1.358 -3.457 1.00 84.19 91 ILE A N 1
ATOM 688 C CA . ILE A 1 91 ? 6.700 -0.950 -2.904 1.00 84.19 91 ILE A CA 1
ATOM 689 C C . ILE A 1 91 ? 6.223 -1.985 -1.886 1.00 84.19 91 ILE A C 1
ATOM 691 O O . ILE A 1 91 ? 5.918 -1.603 -0.759 1.00 84.19 91 ILE A O 1
ATOM 695 N N . ASP A 1 92 ? 6.250 -3.269 -2.241 1.00 83.38 92 ASP A N 1
ATOM 696 C CA . ASP A 1 92 ? 5.820 -4.358 -1.361 1.00 83.38 92 ASP A CA 1
ATOM 697 C C . ASP A 1 92 ? 6.663 -4.391 -0.079 1.00 83.38 92 ASP A C 1
ATOM 699 O O . ASP A 1 92 ? 6.121 -4.358 1.025 1.00 83.38 92 ASP A O 1
ATOM 703 N N . THR A 1 93 ? 7.993 -4.312 -0.202 1.00 86.38 93 THR A N 1
ATOM 704 C CA . THR A 1 93 ? 8.901 -4.259 0.959 1.00 86.38 93 THR A CA 1
ATOM 705 C C . THR A 1 93 ? 8.619 -3.039 1.843 1.00 86.38 93 THR A C 1
ATOM 707 O O . THR A 1 93 ? 8.574 -3.139 3.067 1.00 86.38 93 THR A O 1
ATOM 710 N N . ALA A 1 94 ? 8.413 -1.863 1.243 1.00 84.25 94 ALA A N 1
ATOM 711 C CA . ALA A 1 94 ? 8.147 -0.631 1.980 1.00 84.25 94 ALA A CA 1
ATOM 712 C C . ALA A 1 94 ? 6.774 -0.634 2.669 1.00 84.25 94 ALA A C 1
ATOM 714 O O . ALA A 1 94 ? 6.620 -0.009 3.722 1.00 84.25 94 ALA A O 1
ATOM 715 N N . ILE A 1 95 ? 5.780 -1.312 2.093 1.00 78.94 95 ILE A N 1
ATOM 716 C CA . ILE A 1 95 ? 4.476 -1.520 2.722 1.00 78.94 95 ILE A CA 1
ATOM 717 C C . ILE A 1 95 ? 4.632 -2.480 3.905 1.00 78.94 95 ILE A C 1
ATOM 719 O O . ILE A 1 95 ? 4.271 -2.094 5.016 1.00 78.94 95 ILE A O 1
ATOM 723 N N . SER A 1 96 ? 5.255 -3.649 3.718 1.00 79.62 96 SER A N 1
ATOM 724 C CA . SER A 1 96 ? 5.456 -4.633 4.793 1.00 79.62 96 SER A CA 1
ATOM 725 C C . SER A 1 96 ? 6.249 -4.070 5.979 1.00 79.62 96 SER A C 1
ATOM 727 O O . SER A 1 96 ? 5.862 -4.253 7.131 1.00 79.62 96 SER A O 1
ATOM 729 N N . GLU A 1 97 ? 7.304 -3.288 5.736 1.00 78.94 97 GLU A N 1
ATOM 730 C CA . GLU A 1 97 ? 8.040 -2.608 6.813 1.00 78.94 97 GLU A CA 1
ATOM 731 C C . GLU A 1 97 ? 7.170 -1.602 7.595 1.00 78.94 97 GLU A C 1
ATOM 733 O O . GLU A 1 97 ? 7.340 -1.423 8.806 1.00 78.94 97 GLU A O 1
ATOM 738 N N . ASN A 1 98 ? 6.244 -0.907 6.923 1.00 71.75 98 ASN A N 1
ATOM 739 C CA . ASN A 1 98 ? 5.320 0.012 7.590 1.00 71.75 98 ASN A CA 1
ATOM 740 C C . ASN A 1 98 ? 4.250 -0.740 8.389 1.00 71.75 98 ASN A C 1
ATOM 742 O O . ASN A 1 98 ? 3.897 -0.294 9.482 1.00 71.75 98 ASN A O 1
ATOM 746 N N . GLU A 1 99 ? 3.781 -1.890 7.903 1.00 67.94 99 GLU A N 1
ATOM 747 C CA . GLU A 1 99 ? 2.868 -2.766 8.643 1.00 67.94 99 GLU A CA 1
ATOM 748 C C . GLU A 1 99 ? 3.496 -3.282 9.939 1.00 67.94 99 GLU A C 1
ATOM 750 O O . GLU A 1 99 ? 2.886 -3.182 11.006 1.00 67.94 99 GLU A O 1
ATOM 755 N N . GLU A 1 100 ? 4.738 -3.768 9.884 1.00 62.72 100 GLU A N 1
ATOM 756 C CA . GLU A 1 100 ? 5.467 -4.218 11.074 1.00 62.72 100 GLU A CA 1
ATOM 757 C C . GLU A 1 100 ? 5.647 -3.087 12.093 1.00 62.72 100 GLU A C 1
ATOM 759 O O . GLU A 1 100 ? 5.529 -3.291 13.308 1.00 62.72 100 GLU A O 1
ATOM 764 N N . ARG A 1 101 ? 5.898 -1.863 11.616 1.00 61.16 101 ARG A N 1
ATOM 765 C CA . ARG A 1 101 ? 5.974 -0.673 12.472 1.00 61.16 101 ARG A CA 1
ATOM 766 C C . ARG A 1 101 ? 4.622 -0.318 13.091 1.00 61.16 101 ARG A C 1
ATOM 768 O O . ARG A 1 101 ? 4.600 0.019 14.277 1.00 61.16 101 ARG A O 1
ATOM 775 N N . GLY A 1 102 ? 3.527 -0.430 12.340 1.00 55.94 102 GLY A N 1
ATOM 776 C CA . GLY A 1 102 ? 2.160 -0.236 12.834 1.00 55.94 102 GLY A CA 1
ATOM 777 C C . GLY A 1 102 ? 1.782 -1.252 13.918 1.00 55.94 102 GLY A C 1
ATOM 778 O O . GLY A 1 102 ? 1.321 -0.874 14.997 1.00 55.94 102 GLY A O 1
ATOM 779 N N . GLN A 1 103 ? 2.103 -2.535 13.713 1.00 54.47 103 GLN A N 1
ATOM 780 C CA . GLN A 1 103 ? 1.899 -3.596 14.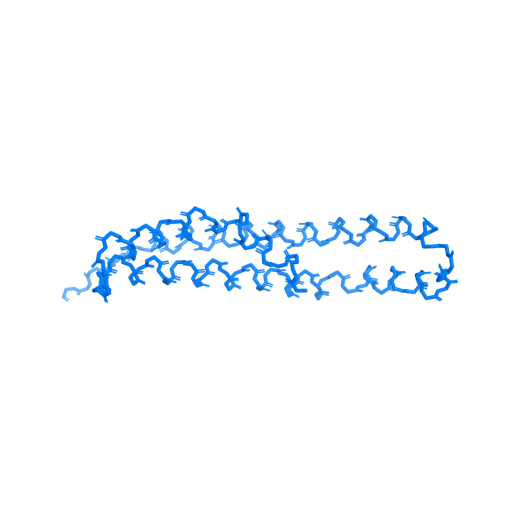712 1.00 54.47 103 GLN A CA 1
ATOM 781 C C . GLN A 1 103 ? 2.748 -3.393 15.980 1.00 54.47 103 GLN A C 1
ATOM 783 O O . GLN A 1 103 ? 2.288 -3.612 17.103 1.00 54.47 103 GLN A O 1
ATOM 788 N N . LYS A 1 104 ? 3.994 -2.921 15.838 1.00 49.56 104 LYS A N 1
ATOM 789 C CA . LYS A 1 104 ? 4.854 -2.568 16.984 1.00 49.56 104 LYS A CA 1
ATOM 790 C C . LYS A 1 104 ? 4.363 -1.343 17.758 1.00 49.56 104 LYS A C 1
ATOM 792 O O . LYS A 1 104 ? 4.728 -1.189 18.927 1.00 49.56 104 LYS A O 1
ATOM 797 N N . TRP A 1 105 ? 3.624 -0.437 17.122 1.00 44.72 105 TRP A N 1
ATOM 798 C CA . TRP A 1 105 ? 3.066 0.743 17.783 1.00 44.72 105 TRP A CA 1
ATOM 799 C C . TRP A 1 105 ? 1.777 0.407 18.535 1.00 44.72 105 TRP A C 1
ATOM 801 O O . TRP A 1 105 ? 1.646 0.761 19.706 1.00 44.72 105 TRP A O 1
ATOM 811 N N . THR A 1 106 ? 0.882 -0.365 17.918 1.00 50.06 106 THR A N 1
ATOM 812 C CA . THR A 1 106 ? -0.349 -0.857 18.559 1.00 50.06 106 THR A CA 1
ATOM 813 C C . THR A 1 106 ? -0.058 -1.744 19.773 1.00 50.06 106 THR A C 1
ATOM 815 O O . THR A 1 106 ? -0.655 -1.519 20.825 1.00 50.06 106 THR A O 1
ATOM 818 N N . LYS A 1 107 ? 0.931 -2.653 19.704 1.00 47.09 107 LYS A N 1
ATOM 819 C CA . LYS A 1 107 ? 1.388 -3.424 20.881 1.00 47.09 107 LYS A CA 1
ATOM 820 C C . LYS A 1 107 ? 1.903 -2.538 22.017 1.00 47.09 107 LYS A C 1
ATOM 822 O O . LYS A 1 107 ? 1.453 -2.678 23.146 1.00 47.09 107 LYS A O 1
ATOM 827 N N . ARG A 1 108 ? 2.782 -1.574 21.721 1.00 42.72 108 ARG A N 1
ATOM 828 C CA . ARG A 1 108 ? 3.324 -0.664 22.747 1.00 42.72 108 ARG A CA 1
ATOM 829 C C . ARG A 1 108 ? 2.266 0.224 23.393 1.00 42.72 108 ARG A C 1
ATOM 831 O O . ARG A 1 108 ? 2.427 0.599 24.545 1.00 42.72 108 ARG A O 1
ATOM 838 N N . ARG A 1 109 ? 1.195 0.566 22.672 1.00 42.69 109 ARG A N 1
ATOM 839 C CA . ARG A 1 109 ? 0.081 1.356 23.211 1.00 42.69 109 ARG A CA 1
ATOM 840 C C . ARG A 1 109 ? -0.878 0.518 24.061 1.00 42.69 109 ARG A C 1
ATOM 842 O O . ARG A 1 109 ? -1.422 1.044 25.024 1.00 42.69 109 ARG A O 1
ATOM 849 N N . ALA A 1 110 ? -1.055 -0.762 23.730 1.00 47.03 110 ALA A N 1
ATOM 850 C CA . ALA A 1 110 ? -1.832 -1.714 24.528 1.00 47.03 110 ALA A CA 1
ATOM 851 C C . ALA A 1 110 ? -1.146 -2.093 25.858 1.00 47.03 110 ALA A C 1
ATOM 853 O O . ALA A 1 110 ? -1.819 -2.526 26.788 1.00 47.03 110 ALA A O 1
ATOM 854 N N . GLU A 1 111 ? 0.173 -1.908 25.956 1.00 39.28 111 GLU A N 1
ATOM 855 C CA . GLU A 1 111 ? 0.981 -2.214 27.146 1.00 39.28 111 GLU A CA 1
ATOM 856 C C . GLU A 1 111 ? 1.197 -1.015 28.086 1.00 39.28 111 GLU A C 1
ATOM 858 O O . GLU A 1 111 ? 1.826 -1.180 29.128 1.00 39.28 111 GLU A O 1
ATOM 863 N N . VAL A 1 112 ? 0.688 0.185 27.765 1.00 41.25 112 VAL A N 1
ATOM 864 C CA . VAL A 1 112 ? 0.754 1.321 28.701 1.00 41.25 112 VAL A CA 1
ATOM 865 C C . VAL A 1 112 ? -0.240 1.059 29.838 1.00 41.25 112 VAL A C 1
ATOM 867 O O . VAL A 1 112 ? -1.447 1.038 29.577 1.00 41.25 112 VAL A O 1
ATOM 870 N N . PRO A 1 113 ? 0.213 0.872 31.093 1.00 42.44 113 PRO A N 1
ATOM 871 C CA . PRO A 1 113 ? -0.692 0.762 32.222 1.00 42.44 113 PRO A CA 1
ATOM 872 C C . PRO A 1 113 ? -1.480 2.066 32.315 1.00 42.44 113 PRO A C 1
ATOM 874 O O . PRO A 1 113 ? -0.905 3.155 32.329 1.00 42.44 113 PRO A O 1
ATOM 877 N N . VAL A 1 114 ? -2.806 1.963 32.367 1.00 49.44 114 VAL A N 1
ATOM 878 C CA . VAL A 1 114 ? -3.647 3.067 32.827 1.00 49.44 114 VAL A CA 1
ATOM 879 C C . VAL A 1 114 ? -3.347 3.218 34.313 1.00 49.44 114 VAL A C 1
ATOM 881 O O . VAL A 1 114 ? -4.010 2.604 35.149 1.00 49.44 114 VAL A O 1
ATOM 884 N N . ASP A 1 115 ? -2.306 3.982 34.637 1.00 43.34 115 ASP A N 1
ATOM 885 C CA . ASP A 1 115 ? -2.070 4.437 35.996 1.00 43.34 115 ASP A CA 1
ATOM 886 C C . ASP A 1 115 ? -3.283 5.277 36.395 1.00 43.34 115 ASP A C 1
ATOM 888 O O . ASP A 1 115 ? -3.473 6.424 35.979 1.00 43.34 115 ASP A O 1
ATOM 892 N N . LYS A 1 116 ? -4.167 4.636 37.163 1.00 46.84 116 LYS A N 1
ATOM 893 C CA . LYS A 1 116 ? -5.227 5.281 37.923 1.00 46.84 116 LYS A CA 1
ATOM 894 C C . LYS A 1 116 ? -4.542 6.190 38.933 1.00 46.84 116 LYS A C 1
ATOM 896 O O . LYS A 1 116 ? -4.192 5.739 40.019 1.00 46.84 116 LYS A O 1
ATOM 901 N N . ASN A 1 117 ? -4.332 7.449 38.566 1.00 39.62 117 ASN A N 1
ATOM 902 C CA . ASN A 1 117 ? -3.946 8.441 39.551 1.00 39.62 117 ASN A CA 1
ATOM 903 C C . ASN A 1 117 ? -5.203 8.832 40.332 1.00 39.62 117 ASN A C 1
ATOM 905 O O . ASN A 1 117 ? -6.172 9.345 39.765 1.00 39.62 117 ASN A O 1
ATOM 909 N N . SER A 1 118 ? -5.177 8.428 41.598 1.00 41.06 118 SER A N 1
ATOM 910 C CA . SER A 1 118 ? -6.202 8.612 42.617 1.00 41.06 118 SER A CA 1
ATOM 911 C C . SER A 1 118 ? -6.156 10.005 43.232 1.00 41.06 118 SER A C 1
ATOM 913 O O . SER A 1 118 ? -5.134 10.704 43.061 1.00 41.06 118 SER A O 1
#

pLDDT: mean 75.45, std 15.26, range [39.28, 93.69]

Sequence (118 aa):
MDRVLADVEAACGNIIEKFKDCIESNGNTMAKECERLKKEVGQCAEERVAAVKISAVKCQPVIQVYQECISKNSSNMERCEQQLLAMANCIDTAISENEERGQKWTKRRAEVPVDKNS

Foldseek 3Di:
DVVLVVVLCVFCVVLVVVLVVQCVVPPPPCDVVNVVSVVVSVVSSVLSVVLQVQLCVQLVVLVVVLVVLCVVPVVHSVVSVVSVVSSVVSSVVSSVVSVVVVVVVVVVVVPPPPPPPD

InterPro domains:
  IPR031731 IMS import disulfide relay-system, CHCH-CHCH-like Cx9C [PF16860] (5-49)
  IPR031731 IMS import disulfide relay-system, CHCH-CHCH-like Cx9C [PF16860] (55-93)
  IPR052848 Coiled-coil-helix-coiled-coil-helix domain-containing protein [PTHR47106] (3-99)

Organism: NCBI:txid94617

Secondary structure (DSSP, 8-state):
-HHHHHHHHHHHHHHHHHHHHHHHHHTTS--HHHHHHHHHHHHHHHHHHHHHHHHHHHTHHHHHHHHHHHHH-TT-GGGGHHHHHHHHHHHHHHHHHHHHHHHHHHHHHHTS------